Protein AF-A0AAQ2C3X9-F1 (afdb_monomer_lite)

Sequence (106 aa):
MFGSDGTFISDSGLPARLAELRERRMLLRALRDDVEIAARSLAPTDLTGSWRSAAQRGYAERRSELAGELHRAARHLEDALAAVAAEIEEVQVVLAAASTRTPGAP

Structure (mmCIF, N/CA/C/O backbone):
data_AF-A0AAQ2C3X9-F1
#
_entry.id   AF-A0AAQ2C3X9-F1
#
loop_
_atom_site.group_PDB
_atom_site.id
_atom_site.type_symbol
_atom_site.label_atom_id
_atom_site.label_alt_id
_atom_site.label_comp_id
_atom_site.label_asym_id
_atom_site.label_entity_id
_atom_site.label_seq_id
_atom_site.pdbx_PDB_ins_code
_atom_site.Cartn_x
_atom_site.Cartn_y
_atom_site.Cartn_z
_atom_site.occupancy
_atom_site.B_iso_or_equiv
_atom_site.auth_seq_id
_atom_site.auth_comp_id
_atom_site.auth_asym_id
_atom_site.auth_atom_id
_atom_site.pdbx_PDB_model_num
ATOM 1 N N . MET A 1 1 ? -11.977 8.229 -36.144 1.00 34.97 1 MET A N 1
ATOM 2 C CA . MET A 1 1 ? -11.428 9.030 -35.032 1.00 34.97 1 MET A CA 1
ATOM 3 C C . MET A 1 1 ? -10.572 8.072 -34.219 1.00 34.97 1 MET A C 1
ATOM 5 O O . MET A 1 1 ? -11.113 7.295 -33.448 1.00 34.97 1 MET A O 1
ATOM 9 N N . PHE A 1 2 ? -9.285 7.969 -34.551 1.00 40.06 2 PHE A N 1
ATOM 10 C CA . PHE A 1 2 ? -8.374 7.008 -33.925 1.00 40.06 2 PHE A CA 1
ATOM 11 C C . PHE A 1 2 ? -7.746 7.677 -32.702 1.00 40.06 2 PHE A C 1
ATOM 13 O O . PHE A 1 2 ? -7.100 8.711 -32.841 1.00 40.06 2 PHE A O 1
ATOM 20 N N . GLY A 1 3 ? -7.999 7.124 -31.515 1.00 34.94 3 GLY A N 1
ATOM 21 C CA . GLY A 1 3 ? -7.338 7.532 -30.279 1.00 34.94 3 GLY A CA 1
ATOM 22 C C . GLY A 1 3 ? -5.903 7.024 -30.286 1.00 34.94 3 GLY A C 1
ATOM 23 O O . GLY A 1 3 ? -5.648 5.871 -29.951 1.00 34.94 3 GLY A O 1
ATOM 24 N N . SER A 1 4 ? -4.982 7.872 -30.730 1.00 47.22 4 SER A N 1
ATOM 25 C CA . SER A 1 4 ? -3.542 7.651 -30.653 1.00 47.22 4 SER A CA 1
ATOM 26 C C . SER A 1 4 ? -3.005 8.153 -29.313 1.00 47.22 4 SER A C 1
ATOM 28 O O . SER A 1 4 ? -2.310 9.155 -29.291 1.00 47.22 4 SER A O 1
ATOM 30 N N . ASP A 1 5 ? -3.286 7.436 -28.224 1.00 45.34 5 ASP A N 1
ATOM 31 C CA . ASP A 1 5 ? -2.580 7.614 -26.939 1.00 45.34 5 ASP A CA 1
ATOM 32 C C . ASP A 1 5 ? -1.744 6.370 -26.598 1.00 45.34 5 ASP A C 1
ATOM 34 O O . ASP A 1 5 ? -1.534 5.992 -25.447 1.00 45.34 5 ASP A O 1
ATOM 38 N N . GLY A 1 6 ? -1.231 5.710 -27.637 1.00 44.62 6 GLY A N 1
ATOM 39 C CA . GLY A 1 6 ? -0.056 4.868 -27.499 1.00 44.62 6 GLY A CA 1
ATOM 40 C C . GLY A 1 6 ? 1.145 5.787 -27.351 1.00 44.62 6 GLY A C 1
ATOM 41 O O . GLY A 1 6 ? 1.755 6.152 -28.354 1.00 44.62 6 GLY A O 1
ATOM 42 N N . THR A 1 7 ? 1.458 6.196 -26.121 1.00 51.94 7 THR A N 1
ATOM 43 C CA . THR A 1 7 ? 2.741 6.820 -25.797 1.00 51.94 7 THR A CA 1
ATOM 44 C C . THR A 1 7 ? 3.828 5.849 -26.236 1.00 51.94 7 THR A C 1
ATOM 46 O O . THR A 1 7 ? 4.156 4.900 -25.528 1.00 51.94 7 THR A O 1
ATOM 49 N N . PHE A 1 8 ? 4.361 6.058 -27.439 1.00 49.97 8 PHE A N 1
ATOM 50 C CA . PHE A 1 8 ? 5.628 5.491 -27.858 1.00 49.97 8 PHE A CA 1
ATOM 51 C C . PHE A 1 8 ? 6.659 6.049 -26.883 1.00 49.97 8 PHE A C 1
ATOM 53 O O . PHE A 1 8 ? 7.176 7.150 -27.068 1.00 49.97 8 PHE A O 1
ATOM 60 N N . ILE A 1 9 ? 6.902 5.325 -25.791 1.00 57.44 9 ILE A N 1
ATOM 61 C CA . ILE A 1 9 ? 8.064 5.575 -24.957 1.00 57.44 9 ILE A CA 1
ATOM 62 C C . ILE A 1 9 ? 9.243 5.229 -25.858 1.00 57.44 9 ILE A C 1
ATOM 64 O O . ILE A 1 9 ? 9.590 4.063 -26.034 1.00 57.44 9 ILE A O 1
ATOM 68 N N . SER A 1 10 ? 9.795 6.249 -26.515 1.00 62.50 10 SER A N 1
ATOM 69 C CA . SER A 1 10 ? 11.068 6.142 -27.216 1.00 62.50 10 SER A CA 1
ATOM 70 C C . SER A 1 10 ? 12.090 5.525 -26.266 1.00 62.50 10 SER A C 1
ATOM 72 O O . SER A 1 10 ? 12.000 5.721 -25.056 1.00 62.50 10 SER A O 1
ATOM 74 N N . ASP A 1 11 ? 13.082 4.817 -26.796 1.00 63.41 11 ASP A N 1
ATOM 75 C CA . ASP A 1 11 ? 14.129 4.155 -26.001 1.00 63.41 11 ASP A CA 1
ATOM 76 C C . ASP A 1 11 ? 14.765 5.085 -24.943 1.00 63.41 11 ASP A C 1
ATOM 78 O O . ASP A 1 11 ? 15.084 4.691 -23.822 1.00 63.41 11 ASP A O 1
ATOM 82 N N . SER A 1 12 ? 14.843 6.379 -25.269 1.00 67.94 12 SER A N 1
ATOM 83 C CA . SER A 1 12 ? 15.303 7.463 -24.398 1.00 67.94 12 SER A CA 1
ATOM 84 C C . SER A 1 12 ? 14.414 7.755 -23.177 1.00 67.94 12 SER A C 1
ATOM 86 O O . SER A 1 12 ? 14.895 8.332 -22.204 1.00 67.94 12 SER A O 1
ATOM 88 N N . GLY A 1 13 ? 13.136 7.372 -23.193 1.00 84.62 13 GLY A N 1
ATOM 89 C CA . GLY A 1 13 ? 12.171 7.562 -22.104 1.00 84.62 13 GLY A CA 1
ATOM 90 C C . GLY A 1 13 ? 12.075 6.386 -21.126 1.00 84.62 13 GLY A C 1
ATOM 91 O O . GLY A 1 13 ? 11.582 6.563 -20.009 1.00 84.62 13 GLY A O 1
ATOM 92 N N . LEU A 1 14 ? 12.580 5.203 -21.493 1.00 87.94 14 LEU A N 1
ATOM 93 C CA . LEU A 1 14 ? 12.557 4.013 -20.631 1.00 87.94 14 LEU A CA 1
ATOM 94 C C . LEU A 1 14 ? 13.310 4.213 -19.301 1.00 87.94 14 LEU A C 1
ATOM 96 O O . LEU A 1 14 ? 12.778 3.806 -18.264 1.00 87.94 14 LEU A O 1
ATOM 100 N N . PRO A 1 15 ? 14.485 4.880 -19.255 1.00 90.75 15 PRO A N 1
ATOM 101 C CA . PRO A 1 15 ? 15.167 5.150 -17.988 1.00 90.75 15 PRO A CA 1
ATOM 102 C C . PRO A 1 15 ? 14.355 6.049 -17.047 1.00 90.75 15 PRO A C 1
ATOM 104 O O . PRO A 1 15 ? 14.309 5.793 -15.843 1.00 90.75 15 PRO A O 1
ATOM 107 N N . ALA A 1 16 ? 13.682 7.072 -17.587 1.00 91.44 16 ALA A N 1
ATOM 108 C CA . ALA A 1 16 ? 12.832 7.969 -16.806 1.00 91.44 16 ALA A CA 1
ATOM 109 C C . ALA A 1 16 ? 11.605 7.230 -16.254 1.00 91.44 16 ALA A C 1
ATOM 111 O O . ALA A 1 16 ? 11.297 7.347 -15.068 1.00 91.44 16 ALA A O 1
ATOM 112 N N . ARG A 1 17 ? 10.965 6.387 -17.078 1.00 92.50 17 ARG A N 1
ATOM 113 C CA . ARG A 1 17 ? 9.854 5.533 -16.636 1.00 92.50 17 ARG A CA 1
ATOM 114 C C . ARG A 1 17 ? 10.281 4.568 -15.530 1.00 92.50 17 ARG A C 1
ATOM 116 O O . ARG A 1 17 ? 9.574 4.412 -14.538 1.00 92.50 17 ARG A O 1
ATOM 123 N N . LEU A 1 18 ? 11.454 3.948 -15.657 1.00 94.38 18 LEU A N 1
ATOM 124 C CA . LEU A 1 18 ? 11.989 3.048 -14.636 1.00 94.38 18 LEU A CA 1
ATOM 125 C C . LEU A 1 18 ? 12.278 3.775 -13.313 1.00 94.38 18 LEU A C 1
ATOM 127 O O . LEU A 1 18 ? 12.036 3.215 -12.242 1.00 94.38 18 LEU A O 1
ATOM 131 N N . ALA A 1 19 ? 12.792 5.007 -13.369 1.00 94.75 19 ALA A N 1
ATOM 132 C CA . ALA A 1 19 ? 13.008 5.833 -12.183 1.00 94.75 19 ALA A CA 1
ATOM 133 C C . ALA A 1 19 ? 11.682 6.154 -11.475 1.00 94.75 19 ALA A C 1
ATOM 135 O O . ALA A 1 19 ? 11.561 5.920 -10.273 1.00 94.75 19 ALA A O 1
ATOM 136 N N . GLU A 1 20 ? 10.669 6.574 -12.234 1.00 95.56 20 GLU A N 1
ATOM 137 C CA . GLU A 1 20 ? 9.326 6.854 -11.722 1.00 95.56 20 GLU A CA 1
ATOM 138 C C . GLU A 1 20 ? 8.691 5.617 -11.064 1.00 95.56 20 GLU A C 1
ATOM 140 O O . GLU A 1 20 ? 8.155 5.692 -9.959 1.00 95.56 20 GLU A O 1
ATOM 145 N N . LEU A 1 21 ? 8.780 4.445 -11.698 1.00 96.56 21 LEU A N 1
ATOM 146 C CA . LEU A 1 21 ? 8.248 3.207 -11.124 1.00 96.56 21 LEU A CA 1
ATOM 147 C C . LEU A 1 21 ? 8.962 2.812 -9.825 1.00 96.56 21 LEU A C 1
ATOM 149 O O . LEU A 1 21 ? 8.326 2.340 -8.880 1.00 96.56 21 LEU A O 1
ATOM 153 N N . ARG A 1 22 ? 10.280 3.026 -9.740 1.00 97.25 22 ARG A N 1
ATOM 154 C CA . ARG A 1 22 ? 11.051 2.776 -8.512 1.00 97.25 22 ARG A CA 1
ATOM 155 C C . ARG A 1 22 ? 10.641 3.716 -7.384 1.00 97.25 22 ARG A C 1
ATOM 157 O O . ARG A 1 22 ? 10.525 3.253 -6.249 1.00 97.25 22 ARG A O 1
ATOM 164 N N . GLU A 1 23 ? 10.394 4.985 -7.694 1.00 97.62 23 GLU A N 1
ATOM 165 C CA . GLU A 1 23 ? 9.870 5.964 -6.741 1.00 97.62 23 GLU A CA 1
ATOM 166 C C . GLU A 1 23 ? 8.469 5.571 -6.260 1.00 97.62 23 GLU A C 1
ATOM 168 O O . GLU A 1 23 ? 8.246 5.444 -5.055 1.00 97.62 23 GLU A O 1
ATOM 173 N N . ARG A 1 24 ? 7.550 5.252 -7.180 1.00 97.25 24 ARG A N 1
ATOM 174 C CA . ARG A 1 24 ? 6.205 4.754 -6.843 1.00 97.25 24 ARG A CA 1
ATOM 175 C C . ARG A 1 24 ? 6.269 3.529 -5.931 1.00 97.25 24 ARG A C 1
ATOM 177 O O . ARG A 1 24 ? 5.571 3.476 -4.923 1.00 97.25 24 ARG A O 1
ATOM 184 N N . ARG A 1 25 ? 7.146 2.565 -6.233 1.00 97.62 25 ARG A N 1
ATOM 185 C CA . ARG A 1 25 ? 7.362 1.375 -5.394 1.00 97.62 25 ARG A CA 1
ATOM 186 C C . ARG A 1 25 ? 7.851 1.736 -3.991 1.00 97.62 25 ARG A C 1
ATOM 188 O O . ARG A 1 25 ? 7.411 1.122 -3.025 1.00 97.62 25 ARG A O 1
ATOM 195 N N . MET A 1 26 ? 8.773 2.690 -3.871 1.00 98.06 26 MET A N 1
ATOM 196 C CA . MET A 1 26 ? 9.269 3.160 -2.575 1.00 98.06 26 MET A CA 1
ATOM 197 C C . MET A 1 26 ? 8.140 3.791 -1.750 1.00 98.06 26 MET A C 1
ATOM 199 O O . MET A 1 26 ? 7.965 3.422 -0.591 1.00 98.06 26 MET A O 1
ATOM 203 N N . LEU A 1 27 ? 7.347 4.682 -2.352 1.00 98.12 27 LEU A N 1
ATOM 204 C CA . LEU A 1 27 ? 6.227 5.350 -1.684 1.00 98.12 27 LEU A CA 1
ATOM 205 C C . LEU A 1 27 ? 5.139 4.359 -1.249 1.00 98.12 27 LEU A C 1
ATOM 207 O O . LEU A 1 27 ? 4.657 4.430 -0.121 1.00 98.12 27 LEU A O 1
ATOM 211 N N . LEU A 1 28 ? 4.795 3.394 -2.107 1.00 97.62 28 LEU A N 1
ATOM 212 C CA . LEU A 1 28 ? 3.831 2.342 -1.776 1.00 97.62 28 LEU A CA 1
ATOM 213 C C . LEU A 1 28 ? 4.309 1.456 -0.619 1.00 97.62 28 LEU A C 1
ATOM 215 O O . LEU A 1 28 ? 3.501 1.087 0.228 1.00 97.62 28 LEU A O 1
ATOM 219 N N . ARG A 1 29 ? 5.611 1.136 -0.552 1.00 97.00 29 ARG A N 1
ATOM 220 C CA . ARG A 1 29 ? 6.183 0.384 0.579 1.00 97.00 29 ARG A CA 1
ATOM 221 C C . ARG A 1 29 ? 6.074 1.162 1.881 1.00 97.00 29 ARG A C 1
ATOM 223 O O . ARG A 1 29 ? 5.589 0.605 2.855 1.00 97.00 29 ARG A O 1
ATOM 230 N N . ALA A 1 30 ? 6.461 2.438 1.871 1.00 97.75 30 ALA A N 1
ATOM 231 C CA . ALA A 1 30 ? 6.356 3.292 3.050 1.00 97.75 30 ALA A CA 1
ATOM 232 C C . ALA A 1 30 ? 4.906 3.363 3.557 1.00 97.75 30 ALA A C 1
ATOM 234 O O . ALA A 1 30 ? 4.645 3.097 4.726 1.00 97.75 30 ALA A O 1
ATOM 235 N N . LEU A 1 31 ? 3.951 3.599 2.652 1.00 97.56 31 LEU A N 1
ATOM 236 C CA . LEU A 1 31 ? 2.532 3.638 3.001 1.00 97.56 31 LEU A CA 1
ATOM 237 C C . LEU A 1 31 ? 2.026 2.298 3.556 1.00 97.56 31 LEU A C 1
ATOM 239 O O . LEU A 1 31 ? 1.266 2.273 4.521 1.00 97.56 31 LEU A O 1
ATOM 243 N N . ARG A 1 32 ? 2.439 1.177 2.959 1.00 96.69 32 ARG A N 1
ATOM 244 C CA . ARG A 1 32 ? 2.070 -0.165 3.424 1.00 96.69 32 ARG A CA 1
ATOM 245 C C . ARG A 1 32 ? 2.596 -0.428 4.832 1.00 96.69 32 ARG A C 1
ATOM 247 O O . ARG A 1 32 ? 1.843 -0.920 5.669 1.00 96.69 32 ARG A O 1
ATOM 254 N N . ASP A 1 33 ? 3.843 -0.065 5.102 1.00 95.12 33 ASP A N 1
ATOM 255 C CA . ASP A 1 33 ? 4.452 -0.243 6.420 1.00 95.12 33 ASP A CA 1
ATOM 256 C C . ASP A 1 33 ? 3.762 0.630 7.483 1.00 95.12 33 ASP A C 1
ATOM 258 O O . ASP A 1 33 ? 3.459 0.137 8.573 1.00 95.12 33 ASP A O 1
ATOM 262 N N . ASP A 1 34 ? 3.412 1.876 7.151 1.00 96.94 34 ASP A N 1
ATOM 263 C CA . ASP A 1 34 ? 2.641 2.764 8.031 1.00 96.94 34 ASP A CA 1
ATOM 264 C C . ASP A 1 34 ? 1.253 2.185 8.358 1.00 96.94 34 ASP A C 1
ATOM 266 O O . ASP A 1 34 ? 0.833 2.161 9.521 1.00 96.94 34 ASP A O 1
ATOM 270 N N . VAL A 1 35 ? 0.549 1.651 7.352 1.00 95.50 35 VAL A N 1
ATOM 271 C CA . VAL A 1 35 ? -0.761 1.001 7.527 1.00 95.50 35 VAL A CA 1
ATOM 272 C C . VAL A 1 35 ? -0.649 -0.246 8.406 1.00 95.50 35 VAL A C 1
ATOM 274 O O . VAL A 1 35 ? -1.489 -0.458 9.282 1.00 95.50 35 VAL A O 1
ATOM 277 N N . GLU A 1 36 ? 0.393 -1.061 8.238 1.00 91.69 36 GLU A N 1
ATOM 278 C CA . GLU A 1 36 ? 0.621 -2.227 9.095 1.00 91.69 36 GLU A CA 1
ATOM 279 C C . GLU A 1 36 ? 0.959 -1.858 10.540 1.00 91.69 36 GLU A C 1
ATOM 281 O O . GLU A 1 36 ? 0.536 -2.543 11.477 1.00 91.69 36 GLU A O 1
ATOM 286 N N . ILE A 1 37 ? 1.738 -0.796 10.754 1.00 92.56 37 ILE A N 1
ATOM 287 C CA . ILE A 1 37 ? 2.008 -0.267 12.095 1.00 92.56 37 ILE A CA 1
ATOM 288 C C . ILE A 1 37 ? 0.696 0.189 12.741 1.00 92.56 37 ILE A C 1
ATOM 290 O O . ILE A 1 37 ? 0.405 -0.204 13.876 1.00 92.56 37 ILE A O 1
ATOM 294 N N . ALA A 1 38 ? -0.136 0.936 12.010 1.00 91.81 38 ALA A N 1
ATOM 295 C CA . ALA A 1 38 ? -1.441 1.377 12.491 1.00 91.81 38 ALA A CA 1
ATOM 296 C C . ALA A 1 38 ? -2.358 0.187 12.830 1.00 91.81 38 ALA A C 1
ATOM 298 O O . ALA A 1 38 ? -2.926 0.142 13.924 1.00 91.81 38 ALA A O 1
ATOM 299 N N . ALA A 1 39 ? -2.436 -0.824 11.960 1.00 89.31 39 ALA A N 1
ATOM 300 C CA . ALA A 1 39 ? -3.234 -2.028 12.194 1.00 89.31 39 ALA A CA 1
ATOM 301 C C . ALA A 1 39 ? -2.781 -2.785 13.454 1.00 89.31 39 ALA A C 1
ATOM 303 O O . ALA A 1 39 ? -3.606 -3.157 14.291 1.00 89.31 39 ALA A O 1
ATOM 304 N N . ARG A 1 40 ? -1.464 -2.958 13.640 1.00 86.94 40 ARG A N 1
ATOM 305 C CA . ARG A 1 40 ? -0.893 -3.611 14.832 1.00 86.94 40 ARG A CA 1
ATOM 306 C C . ARG A 1 40 ? -1.150 -2.826 16.112 1.00 86.94 40 ARG A C 1
ATOM 308 O O . ARG A 1 40 ? -1.401 -3.440 17.143 1.00 86.94 40 ARG A O 1
ATOM 315 N N . SER A 1 41 ? -1.140 -1.495 16.055 1.00 88.12 41 SER A N 1
ATOM 316 C CA . SER A 1 41 ? -1.463 -0.654 17.217 1.00 88.12 41 SER A CA 1
ATOM 317 C C . SER A 1 41 ? -2.917 -0.817 17.679 1.00 88.12 41 SER A C 1
ATOM 319 O O . SER A 1 41 ? -3.232 -0.656 18.860 1.00 88.12 41 SER A O 1
ATOM 321 N N . LEU A 1 42 ? -3.808 -1.180 16.751 1.00 85.69 42 LEU A N 1
ATOM 322 C CA . LEU A 1 42 ? -5.222 -1.399 17.021 1.00 85.69 42 LEU A CA 1
ATOM 323 C C . LEU A 1 42 ? -5.545 -2.831 17.437 1.00 85.69 42 LEU A C 1
ATOM 325 O O . LEU A 1 42 ? -6.595 -3.017 18.061 1.00 85.69 42 LEU A O 1
ATOM 329 N N . ALA A 1 43 ? -4.656 -3.794 17.173 1.00 73.19 43 ALA A N 1
ATOM 330 C CA . ALA A 1 43 ? -4.815 -5.179 17.599 1.00 73.19 43 ALA A CA 1
ATOM 331 C C . ALA A 1 43 ? -5.106 -5.255 19.113 1.00 73.19 43 ALA A C 1
ATOM 333 O O . ALA A 1 43 ? -4.573 -4.451 19.890 1.00 73.19 43 ALA A O 1
ATOM 334 N N . PRO A 1 44 ? -5.981 -6.175 19.552 1.00 65.50 44 PRO A N 1
ATOM 335 C CA . PRO A 1 44 ? -6.363 -6.246 20.949 1.00 65.50 44 PRO A CA 1
ATOM 336 C C . PRO A 1 44 ? -5.139 -6.578 21.805 1.00 65.50 44 PRO A C 1
ATOM 338 O O . PRO A 1 44 ? -4.619 -7.689 21.775 1.00 65.50 44 PRO A O 1
ATOM 341 N N . THR A 1 45 ? -4.691 -5.613 22.607 1.00 64.75 45 THR A N 1
ATOM 342 C CA . THR A 1 45 ? -3.977 -5.916 23.847 1.00 64.75 45 THR A CA 1
ATOM 343 C C . THR A 1 45 ? -4.981 -6.665 24.714 1.00 64.75 45 THR A C 1
ATOM 345 O O . THR A 1 45 ? -6.124 -6.219 24.801 1.00 64.75 45 THR A O 1
ATOM 348 N N . ASP A 1 46 ? -4.614 -7.816 25.270 1.00 59.50 46 ASP A N 1
ATOM 349 C CA . ASP A 1 46 ? -5.527 -8.710 25.986 1.00 59.50 46 ASP A CA 1
ATOM 350 C C . ASP A 1 46 ? -6.258 -7.988 27.138 1.00 59.50 46 ASP A C 1
ATOM 352 O O . ASP A 1 46 ? -5.761 -7.837 28.250 1.00 59.50 46 ASP A O 1
ATOM 356 N N . LEU A 1 47 ? -7.434 -7.446 26.826 1.00 59.84 47 LEU A N 1
ATOM 357 C CA . LEU A 1 47 ? -8.282 -6.657 27.721 1.00 59.84 47 LEU A CA 1
ATOM 358 C C . LEU A 1 47 ? -9.671 -7.287 27.854 1.00 59.84 47 LEU A C 1
ATOM 360 O O . LEU A 1 47 ? -10.541 -6.732 28.532 1.00 59.84 47 LEU A O 1
ATOM 364 N N . THR A 1 48 ? -9.872 -8.456 27.239 1.00 60.44 48 THR A N 1
ATOM 365 C CA . THR A 1 48 ? -11.156 -9.159 27.123 1.00 60.44 48 THR A CA 1
ATOM 366 C C . THR A 1 48 ? -11.787 -9.466 28.487 1.00 60.44 48 THR A C 1
ATOM 368 O O . THR A 1 48 ? -13.007 -9.417 28.620 1.00 60.44 48 THR A O 1
ATOM 371 N N . GLY A 1 49 ? -10.979 -9.650 29.538 1.00 59.69 49 GLY A N 1
ATOM 372 C CA . GLY A 1 49 ? -11.457 -9.838 30.915 1.00 59.69 49 GLY A CA 1
ATOM 373 C C . GLY A 1 49 ? -11.841 -8.558 31.679 1.00 59.69 49 GLY A C 1
ATOM 374 O O . GLY A 1 49 ? -12.468 -8.637 32.738 1.00 59.69 49 GLY A O 1
ATOM 375 N N . SER A 1 50 ? -11.480 -7.372 31.177 1.00 64.69 50 SER A N 1
ATOM 376 C CA . SER A 1 50 ? -11.604 -6.097 31.911 1.00 64.69 50 SER A CA 1
ATOM 377 C C . SER A 1 50 ? -12.773 -5.211 31.455 1.00 64.69 50 SER A C 1
ATOM 379 O O . SER A 1 50 ? -13.159 -4.279 32.163 1.00 64.69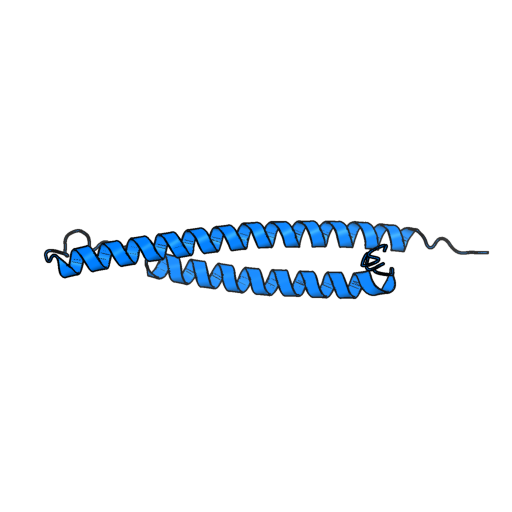 50 SER A O 1
ATOM 381 N N . TRP A 1 51 ? -13.366 -5.492 30.290 1.00 71.62 51 TRP A N 1
ATOM 382 C CA . TRP A 1 51 ? -14.367 -4.624 29.658 1.00 71.62 51 TRP A CA 1
ATOM 383 C C . TRP A 1 51 ? -15.785 -5.110 29.960 1.00 71.62 51 TRP A C 1
ATOM 385 O O . TRP A 1 51 ? -16.309 -6.031 29.338 1.00 71.62 51 TRP A O 1
ATOM 395 N N . ARG A 1 52 ? -16.415 -4.486 30.958 1.00 72.81 52 ARG A N 1
ATOM 396 C CA . ARG A 1 52 ? -17.707 -4.916 31.517 1.00 72.81 52 ARG A CA 1
ATOM 397 C C . ARG A 1 52 ? -18.891 -4.080 31.026 1.00 72.81 52 ARG A C 1
ATOM 399 O O . ARG A 1 52 ? -20.013 -4.586 30.982 1.00 72.81 52 ARG A O 1
ATOM 406 N N . SER A 1 53 ? -18.672 -2.827 30.620 1.00 84.88 53 SER A N 1
ATOM 407 C CA . SER A 1 53 ? -19.750 -1.932 30.178 1.00 84.88 53 SER A CA 1
ATOM 408 C C . SER A 1 53 ? -20.081 -2.085 28.687 1.00 84.88 53 SER A C 1
ATOM 410 O O . SER A 1 53 ? -19.248 -2.496 27.878 1.00 84.88 53 SER A O 1
ATOM 412 N N . ALA A 1 54 ? -21.314 -1.731 28.306 1.00 85.69 54 ALA A N 1
ATOM 413 C CA . ALA A 1 54 ? -21.743 -1.736 26.905 1.00 85.69 54 ALA A CA 1
ATOM 414 C C . ALA A 1 54 ? -20.916 -0.767 26.039 1.00 85.69 54 ALA A C 1
ATOM 416 O O . ALA A 1 54 ? -20.547 -1.109 24.920 1.00 85.69 54 ALA A O 1
ATOM 417 N N . ALA A 1 55 ? -20.558 0.402 26.582 1.00 87.12 55 ALA A N 1
ATOM 418 C CA . ALA A 1 55 ? -19.712 1.376 25.895 1.00 87.12 55 ALA A CA 1
ATOM 419 C C . ALA A 1 55 ? -18.300 0.832 25.623 1.00 87.12 55 ALA A C 1
ATOM 421 O O . ALA A 1 55 ? -17.758 1.040 24.540 1.00 87.12 55 ALA A O 1
ATOM 422 N N . GLN A 1 56 ? -17.724 0.090 26.576 1.00 86.25 56 GLN A N 1
ATOM 423 C CA . GLN A 1 56 ? -16.423 -0.558 26.394 1.00 86.25 56 GLN A CA 1
ATOM 424 C C . GLN A 1 56 ? -16.492 -1.626 25.299 1.00 86.25 56 GLN A C 1
ATOM 426 O O . GLN A 1 56 ? -15.667 -1.618 24.392 1.00 86.25 56 GLN A O 1
ATOM 431 N N . ARG A 1 57 ? -17.507 -2.501 25.320 1.00 84.62 57 ARG A N 1
ATOM 432 C CA . ARG A 1 57 ? -17.688 -3.515 24.265 1.00 84.62 57 ARG A CA 1
ATOM 433 C C . ARG A 1 57 ? -17.847 -2.896 22.874 1.00 84.62 57 ARG A C 1
ATOM 435 O O . ARG A 1 57 ? -17.154 -3.321 21.959 1.00 84.62 57 ARG A O 1
ATOM 442 N N . GLY A 1 58 ? -18.668 -1.852 22.737 1.00 88.69 58 GLY A N 1
ATOM 443 C CA . GLY A 1 58 ? -18.840 -1.155 21.456 1.00 88.69 58 GLY A CA 1
ATOM 444 C C . GLY A 1 58 ? -17.564 -0.461 20.966 1.00 88.69 58 GLY A C 1
ATOM 445 O O . GLY A 1 58 ? -17.307 -0.393 19.768 1.00 88.69 58 GLY A O 1
ATOM 446 N N . TYR A 1 59 ? -16.713 0.019 21.875 1.00 87.75 59 TYR A N 1
ATOM 447 C CA . TYR A 1 59 ? -15.389 0.516 21.502 1.00 87.75 59 TYR A CA 1
ATOM 448 C C . TYR A 1 59 ? -14.460 -0.609 21.007 1.00 87.75 59 TYR A C 1
ATOM 450 O O . TYR A 1 59 ? -13.673 -0.388 20.088 1.00 87.75 59 TYR A O 1
ATOM 458 N N . ALA A 1 60 ? -14.571 -1.819 21.566 1.00 85.19 60 ALA A N 1
ATOM 459 C CA . ALA A 1 60 ? -13.758 -2.978 21.170 1.00 85.19 60 ALA A CA 1
ATOM 460 C C . ALA A 1 60 ? -14.084 -3.406 19.747 1.00 85.19 60 ALA A C 1
ATOM 462 O O . ALA A 1 60 ? -13.188 -3.632 18.938 1.00 85.19 60 ALA A O 1
ATOM 463 N N . GLU A 1 61 ? -15.382 -3.472 19.467 1.00 86.56 61 GLU A N 1
ATOM 464 C CA . GLU A 1 61 ? -15.933 -3.806 18.164 1.00 86.56 61 GLU A CA 1
ATOM 465 C C . GLU A 1 61 ? -15.433 -2.826 17.101 1.00 86.56 61 GLU A C 1
ATOM 467 O O . GLU A 1 61 ? -14.762 -3.250 16.165 1.00 86.56 61 GLU A O 1
ATOM 472 N N . ARG A 1 62 ? -15.587 -1.512 17.323 1.00 90.56 62 ARG A N 1
ATOM 473 C CA . ARG A 1 62 ? -15.073 -0.484 16.396 1.00 90.56 62 ARG A CA 1
ATOM 474 C C . ARG A 1 62 ? -13.566 -0.576 16.170 1.00 90.56 62 ARG A C 1
ATOM 476 O O . ARG A 1 62 ? -13.093 -0.382 15.055 1.00 90.56 62 ARG A O 1
ATOM 483 N N . ARG A 1 63 ? -12.786 -0.862 17.220 1.00 89.25 63 ARG A N 1
ATOM 484 C CA . ARG A 1 63 ? -11.336 -1.076 17.077 1.00 89.25 63 ARG A CA 1
ATOM 485 C C . ARG A 1 63 ? -11.026 -2.291 16.205 1.00 89.25 63 ARG A C 1
ATOM 487 O O . ARG A 1 63 ? -10.115 -2.217 15.385 1.00 89.25 63 ARG A O 1
ATOM 494 N N . SER A 1 64 ? -11.767 -3.384 16.377 1.00 86.31 64 SER A N 1
ATOM 495 C CA . SER A 1 64 ? -11.616 -4.596 15.570 1.00 86.31 64 SER A CA 1
ATOM 496 C C . SER A 1 64 ? -12.016 -4.365 14.112 1.00 86.31 64 SER A C 1
ATOM 498 O O . SER A 1 64 ? -11.322 -4.832 13.212 1.00 86.31 64 SER A O 1
ATOM 500 N N . GLU A 1 65 ? -13.104 -3.633 13.869 1.00 91.19 65 GLU A N 1
ATOM 501 C CA . GLU A 1 65 ? -13.549 -3.247 12.525 1.00 91.19 65 GLU A CA 1
ATOM 502 C C . GLU A 1 65 ? -12.475 -2.422 11.812 1.00 91.19 65 GLU A C 1
ATOM 504 O O . GLU A 1 65 ? -12.050 -2.787 10.715 1.00 91.19 65 GLU A O 1
ATOM 509 N N . LEU A 1 66 ? -11.961 -1.381 12.476 1.00 93.81 66 LEU A N 1
ATOM 510 C CA . LEU A 1 66 ? -10.914 -0.519 11.932 1.00 93.81 66 LEU A CA 1
ATOM 511 C C . LEU A 1 66 ? -9.610 -1.287 11.669 1.00 93.81 66 LEU A C 1
ATOM 513 O O . LEU A 1 66 ? -8.986 -1.110 10.625 1.00 93.81 66 LEU A O 1
ATOM 517 N N . ALA A 1 67 ? -9.201 -2.181 12.575 1.00 90.62 67 ALA A N 1
ATOM 518 C CA . ALA A 1 67 ? -8.043 -3.046 12.345 1.00 90.62 67 ALA A CA 1
ATOM 519 C C . ALA A 1 67 ? -8.244 -3.946 11.110 1.00 90.62 67 ALA A C 1
ATOM 521 O O . ALA A 1 67 ? -7.322 -4.122 10.311 1.00 90.62 67 ALA A O 1
ATOM 522 N N . GLY A 1 68 ? -9.457 -4.475 10.920 1.00 90.88 68 GLY A N 1
ATOM 523 C CA . GLY A 1 68 ? -9.825 -5.251 9.737 1.00 90.88 68 GLY A CA 1
ATOM 524 C C . GLY A 1 68 ? -9.789 -4.433 8.442 1.00 90.88 68 GLY A C 1
ATOM 525 O O . GLY A 1 68 ? -9.311 -4.925 7.419 1.00 90.88 68 GLY A O 1
ATOM 526 N N . GLU A 1 69 ? -10.249 -3.182 8.470 1.00 95.44 69 GLU A N 1
ATOM 527 C CA . GLU A 1 69 ? -10.161 -2.255 7.335 1.00 95.44 69 GLU A CA 1
ATOM 528 C C . GLU A 1 69 ? -8.716 -1.942 6.952 1.00 95.44 69 GLU A C 1
ATOM 530 O O . GLU A 1 69 ? -8.363 -2.031 5.775 1.00 95.44 69 GLU A O 1
ATOM 535 N N . LEU A 1 70 ? -7.858 -1.663 7.934 1.00 95.12 70 LEU A N 1
ATOM 536 C CA . LEU A 1 70 ? -6.439 -1.413 7.690 1.00 95.12 70 LEU A CA 1
ATOM 537 C C . LEU A 1 70 ? -5.730 -2.647 7.131 1.00 95.12 70 LEU A C 1
ATOM 539 O O . LEU A 1 70 ? -4.910 -2.523 6.227 1.00 95.12 70 LEU A O 1
ATOM 543 N N . HIS A 1 71 ? -6.078 -3.848 7.596 1.00 92.00 71 HIS A N 1
ATOM 544 C CA . HIS A 1 71 ? -5.516 -5.073 7.034 1.00 92.00 71 HIS A CA 1
ATOM 545 C C . HIS A 1 71 ? -5.938 -5.284 5.569 1.00 92.00 71 HIS A C 1
ATOM 547 O O . HIS A 1 71 ? -5.125 -5.690 4.739 1.00 92.00 71 HIS A O 1
ATOM 553 N N . ARG A 1 72 ? -7.188 -4.952 5.210 1.00 95.06 72 ARG A N 1
ATOM 554 C CA . ARG A 1 72 ? -7.628 -4.947 3.803 1.00 95.06 72 ARG A CA 1
ATOM 555 C C . ARG A 1 72 ? -6.865 -3.914 2.973 1.00 95.06 72 ARG A C 1
ATOM 557 O O . ARG A 1 72 ? -6.427 -4.240 1.873 1.00 95.06 72 ARG A O 1
ATOM 564 N N . ALA A 1 73 ? -6.669 -2.707 3.501 1.00 96.62 73 ALA A N 1
ATOM 565 C CA . ALA A 1 73 ? -5.884 -1.671 2.836 1.00 96.62 73 ALA A CA 1
ATOM 566 C C . ALA A 1 73 ? -4.428 -2.113 2.607 1.00 96.62 73 ALA A C 1
ATOM 568 O O . ALA A 1 73 ? -3.913 -1.944 1.504 1.00 96.62 73 ALA A O 1
ATOM 569 N N . ALA A 1 74 ? -3.795 -2.752 3.597 1.00 94.50 74 ALA A N 1
ATOM 570 C CA . ALA A 1 74 ? -2.452 -3.314 3.459 1.00 94.50 74 ALA A CA 1
ATOM 571 C C . ALA A 1 74 ? -2.375 -4.339 2.315 1.00 94.50 74 ALA A C 1
ATOM 573 O O . ALA A 1 74 ? -1.472 -4.250 1.488 1.00 94.50 74 ALA A O 1
ATOM 574 N N . ARG A 1 75 ? -3.363 -5.240 2.195 1.00 94.94 75 ARG A N 1
ATOM 575 C CA . ARG A 1 75 ? -3.416 -6.194 1.072 1.00 94.94 75 ARG A CA 1
ATOM 576 C C . ARG A 1 75 ? -3.561 -5.507 -0.286 1.00 94.94 75 ARG A C 1
ATOM 578 O O . ARG A 1 75 ? -2.866 -5.876 -1.222 1.00 94.94 75 ARG A O 1
ATOM 585 N N . HIS A 1 76 ? -4.393 -4.470 -0.396 1.00 97.81 76 HIS A N 1
ATOM 586 C CA . HIS A 1 76 ? -4.493 -3.698 -1.641 1.00 97.81 76 HIS A CA 1
ATOM 587 C C . HIS A 1 76 ? -3.178 -2.998 -2.016 1.00 97.81 76 HIS A C 1
ATOM 589 O O . HIS A 1 76 ? -2.849 -2.888 -3.197 1.00 97.81 76 HIS A O 1
ATOM 595 N N . LEU A 1 77 ? -2.407 -2.543 -1.026 1.00 97.00 77 LEU A N 1
ATOM 596 C CA . LEU A 1 77 ? -1.078 -1.977 -1.260 1.00 97.00 77 LEU A CA 1
ATOM 597 C C . LEU A 1 77 ? -0.068 -3.046 -1.692 1.00 97.00 77 LEU A C 1
ATOM 599 O O . LEU A 1 77 ? 0.774 -2.768 -2.542 1.00 97.00 77 LEU A O 1
ATOM 603 N N . GLU A 1 78 ? -0.160 -4.265 -1.160 1.00 96.94 78 GLU A N 1
ATOM 604 C CA . GLU A 1 78 ? 0.650 -5.407 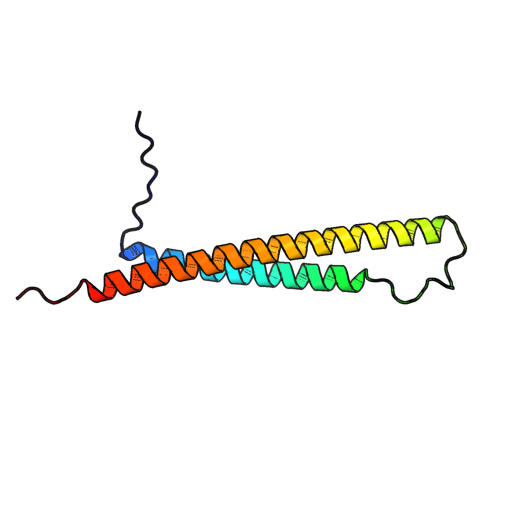-1.603 1.00 96.94 78 GLU A CA 1
ATOM 605 C C . GLU A 1 78 ? 0.347 -5.793 -3.057 1.00 96.94 78 GLU A C 1
ATOM 607 O O . GLU A 1 78 ? 1.279 -5.960 -3.845 1.00 96.94 78 GLU A O 1
ATOM 612 N N . ASP A 1 79 ? -0.931 -5.825 -3.446 1.00 97.75 79 ASP A N 1
ATOM 613 C CA . ASP A 1 79 ? -1.345 -6.057 -4.835 1.00 97.75 79 ASP A CA 1
ATOM 614 C C . ASP A 1 79 ? -0.781 -4.970 -5.773 1.00 97.75 79 ASP A C 1
ATOM 616 O O . ASP A 1 79 ? -0.221 -5.266 -6.832 1.00 97.75 79 ASP A O 1
ATOM 620 N N . ALA A 1 80 ? -0.856 -3.697 -5.365 1.00 97.50 80 ALA A N 1
ATOM 621 C CA . ALA A 1 80 ? -0.290 -2.582 -6.125 1.00 97.50 80 ALA A CA 1
ATOM 622 C C . ALA A 1 80 ? 1.245 -2.662 -6.228 1.00 97.50 80 ALA A C 1
ATOM 624 O O . ALA A 1 80 ? 1.817 -2.382 -7.283 1.00 97.50 80 ALA A O 1
ATOM 625 N N . LEU A 1 81 ? 1.927 -3.073 -5.154 1.00 97.88 81 LEU A N 1
ATOM 626 C CA . LEU A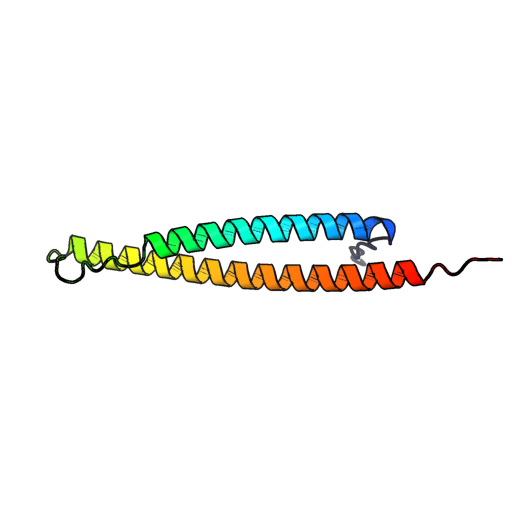 1 81 ? 3.373 -3.296 -5.154 1.00 97.88 81 LEU A CA 1
ATOM 627 C C . LEU A 1 81 ? 3.780 -4.419 -6.108 1.00 97.88 81 LEU A C 1
ATOM 629 O O . LEU A 1 81 ? 4.795 -4.277 -6.795 1.00 97.88 81 LEU A O 1
ATOM 633 N N . ALA A 1 82 ? 3.004 -5.502 -6.166 1.00 97.62 82 ALA A N 1
ATOM 634 C CA . ALA A 1 82 ? 3.227 -6.597 -7.103 1.00 97.62 82 ALA A CA 1
ATOM 635 C C . ALA A 1 82 ? 3.056 -6.130 -8.557 1.00 97.62 82 ALA A C 1
ATOM 637 O O . ALA A 1 82 ? 3.920 -6.405 -9.389 1.00 97.62 82 ALA A O 1
ATOM 638 N N . ALA A 1 83 ? 2.012 -5.348 -8.845 1.00 97.81 83 ALA A N 1
ATOM 639 C CA . ALA A 1 83 ? 1.790 -4.777 -10.173 1.00 97.81 83 ALA A CA 1
ATOM 640 C C . ALA A 1 83 ? 2.943 -3.855 -10.613 1.00 97.81 83 ALA A C 1
ATOM 6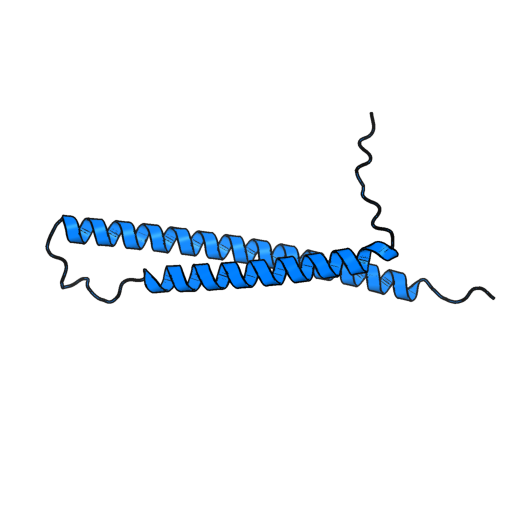42 O O . ALA A 1 83 ? 3.467 -3.998 -11.716 1.00 97.81 83 ALA A O 1
ATOM 643 N N . VAL A 1 84 ? 3.408 -2.959 -9.733 1.00 97.56 84 VAL A N 1
ATOM 644 C CA . VAL A 1 84 ? 4.560 -2.087 -10.030 1.00 97.56 84 VAL A CA 1
ATOM 645 C C . VAL A 1 84 ? 5.848 -2.896 -10.202 1.00 97.56 84 VAL A C 1
ATOM 647 O O . VAL A 1 84 ? 6.688 -2.546 -11.028 1.00 97.56 84 VAL A O 1
ATOM 650 N N . ALA A 1 85 ? 6.039 -3.973 -9.434 1.00 97.75 85 ALA A N 1
ATOM 651 C CA . ALA A 1 85 ? 7.203 -4.842 -9.587 1.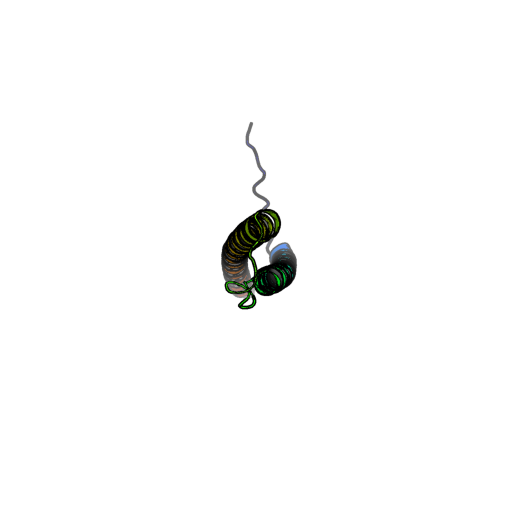00 97.75 85 ALA A CA 1
ATOM 652 C C . ALA A 1 85 ? 7.223 -5.542 -10.955 1.00 97.75 85 ALA A C 1
ATOM 654 O O . ALA A 1 85 ? 8.278 -5.559 -11.587 1.00 97.75 85 ALA A O 1
ATOM 655 N N . ALA A 1 86 ? 6.073 -6.039 -11.417 1.00 97.62 86 ALA A N 1
ATOM 656 C CA . ALA A 1 86 ? 5.929 -6.625 -12.748 1.00 97.62 86 ALA A CA 1
ATOM 657 C C . ALA A 1 86 ? 6.218 -5.594 -13.852 1.00 97.62 86 ALA A C 1
ATOM 659 O O . ALA A 1 86 ? 7.016 -5.855 -14.746 1.00 97.62 86 ALA A O 1
ATOM 660 N N . GLU A 1 87 ? 5.679 -4.376 -13.740 1.00 96.94 87 GLU A N 1
ATOM 661 C CA . GLU A 1 87 ? 5.939 -3.319 -14.729 1.00 96.94 87 GLU A CA 1
ATOM 662 C C . GLU A 1 87 ? 7.429 -2.921 -14.777 1.00 96.94 87 GLU A C 1
ATOM 664 O O . GLU A 1 87 ? 8.003 -2.689 -15.841 1.00 96.94 87 GLU A O 1
ATOM 669 N N . ILE A 1 88 ? 8.100 -2.881 -13.621 1.00 95.81 88 ILE A N 1
ATOM 670 C CA . ILE A 1 88 ? 9.549 -2.646 -13.541 1.00 95.81 88 ILE A CA 1
ATOM 671 C C . ILE A 1 88 ? 10.337 -3.743 -14.269 1.00 95.81 88 ILE A C 1
ATOM 673 O O . ILE A 1 88 ? 11.359 -3.437 -14.889 1.00 95.81 88 ILE A O 1
ATOM 677 N N . GLU A 1 89 ? 9.919 -5.002 -14.144 1.00 96.44 89 GLU A N 1
ATOM 678 C CA . GLU A 1 89 ? 10.547 -6.135 -14.824 1.00 96.44 89 GLU A CA 1
ATOM 679 C C . GLU A 1 89 ? 10.378 -6.019 -16.341 1.00 96.44 89 GLU A C 1
ATOM 681 O O . GLU A 1 89 ? 11.368 -6.077 -17.072 1.00 96.44 89 GLU A O 1
ATOM 686 N N . GLU A 1 90 ? 9.164 -5.734 -16.811 1.00 94.31 90 GLU A N 1
ATOM 687 C CA . GLU A 1 90 ? 8.872 -5.521 -18.232 1.00 94.31 90 GLU A CA 1
ATOM 688 C C . GLU A 1 90 ? 9.726 -4.394 -18.830 1.00 94.31 90 GLU A C 1
ATOM 690 O O . GLU A 1 90 ? 10.393 -4.585 -19.850 1.00 94.31 90 GLU A O 1
ATOM 695 N N . VAL A 1 91 ? 9.792 -3.233 -18.166 1.00 93.25 91 VAL A N 1
ATOM 696 C CA . VAL A 1 91 ? 10.607 -2.096 -18.628 1.00 93.25 91 VAL A CA 1
ATOM 697 C C . VAL A 1 91 ? 12.096 -2.455 -18.676 1.00 93.25 91 VAL A C 1
ATOM 699 O O . VAL A 1 91 ? 12.797 -2.047 -19.605 1.00 93.25 91 VAL A O 1
ATOM 702 N N . GLN A 1 92 ? 12.598 -3.235 -17.714 1.00 93.56 92 GLN A N 1
ATOM 703 C CA . GLN A 1 92 ? 13.990 -3.695 -17.727 1.00 93.56 92 GLN A CA 1
ATOM 704 C C . GLN A 1 92 ? 14.278 -4.649 -18.887 1.00 93.56 92 GLN A C 1
ATOM 706 O O . GLN A 1 92 ? 15.325 -4.518 -19.523 1.00 93.56 92 GLN A O 1
ATOM 711 N N . VAL A 1 93 ? 13.359 -5.568 -19.195 1.00 93.94 93 VAL A N 1
ATOM 712 C CA . VAL A 1 93 ? 13.478 -6.470 -20.350 1.00 93.94 93 VAL A CA 1
ATOM 713 C C . VAL A 1 93 ? 13.543 -5.669 -21.652 1.00 93.94 93 VAL A C 1
ATOM 715 O O . VAL A 1 93 ? 14.421 -5.915 -22.483 1.00 93.94 93 VAL A O 1
ATOM 718 N N . VAL A 1 94 ? 12.674 -4.667 -21.813 1.00 90.94 94 VAL A N 1
ATOM 719 C CA . VAL A 1 94 ? 12.665 -3.802 -23.004 1.00 90.94 94 VAL A CA 1
ATOM 720 C C . VAL A 1 94 ? 13.972 -3.008 -23.121 1.00 90.94 94 VAL A C 1
ATOM 722 O O . VAL A 1 94 ? 14.584 -3.002 -24.190 1.00 90.94 94 VAL A O 1
ATOM 725 N N . LEU A 1 95 ? 14.446 -2.405 -22.026 1.00 88.81 95 LEU A N 1
ATOM 726 C CA . LEU A 1 95 ? 15.698 -1.639 -21.992 1.00 88.81 95 LEU A CA 1
ATOM 727 C C . LEU A 1 95 ? 16.932 -2.510 -22.302 1.00 88.81 95 LEU A C 1
ATOM 729 O O . LEU A 1 95 ? 17.856 -2.077 -22.998 1.00 88.81 95 LEU A O 1
ATOM 733 N N . ALA A 1 96 ? 16.952 -3.756 -21.823 1.00 88.88 96 ALA A N 1
ATOM 734 C CA . ALA A 1 96 ? 18.008 -4.712 -22.145 1.00 88.88 96 ALA A CA 1
ATOM 735 C C . ALA A 1 96 ? 17.992 -5.087 -23.639 1.00 88.88 96 ALA A C 1
ATOM 737 O O . ALA A 1 96 ? 19.037 -5.079 -24.288 1.00 88.88 96 ALA A O 1
ATOM 738 N N . ALA A 1 97 ? 16.810 -5.346 -24.209 1.00 87.38 97 ALA A N 1
ATOM 739 C CA . ALA A 1 97 ? 16.637 -5.676 -25.628 1.00 87.38 97 ALA A CA 1
ATOM 740 C C . ALA A 1 97 ? 16.930 -4.503 -26.583 1.00 87.38 97 ALA A C 1
ATOM 742 O O . ALA A 1 97 ? 17.193 -4.701 -27.771 1.00 87.38 97 ALA A O 1
ATOM 743 N N . ALA A 1 98 ? 16.827 -3.270 -26.100 1.00 81.56 98 ALA A N 1
ATOM 744 C CA . ALA A 1 98 ? 17.270 -2.071 -26.799 1.00 81.56 98 ALA A CA 1
ATOM 745 C C . ALA A 1 98 ? 18.796 -1.928 -26.798 1.00 81.56 98 ALA A C 1
ATOM 747 O O . ALA A 1 98 ? 19.411 -1.694 -27.839 1.00 81.56 98 ALA A O 1
ATOM 748 N N . SER A 1 99 ? 19.420 -2.169 -25.643 1.00 78.56 99 SER A N 1
ATOM 749 C CA . SER A 1 99 ? 20.874 -2.076 -25.476 1.00 78.56 99 SER A CA 1
ATOM 750 C C . SER A 1 99 ? 21.634 -3.087 -26.349 1.00 78.56 99 SER A C 1
ATOM 752 O O . SER A 1 99 ? 22.729 -2.796 -26.822 1.00 78.56 99 SER A O 1
ATOM 754 N N . THR A 1 100 ? 21.046 -4.257 -26.628 1.00 80.75 100 THR A N 1
ATOM 755 C CA . THR A 1 100 ? 21.621 -5.285 -27.517 1.00 80.75 100 THR A CA 1
ATOM 756 C C . THR A 1 100 ? 21.376 -5.030 -29.008 1.00 80.75 100 THR A C 1
ATOM 758 O O . THR A 1 100 ? 22.059 -5.618 -29.845 1.00 80.75 100 THR A O 1
ATOM 761 N N . ARG A 1 101 ? 20.440 -4.137 -29.362 1.00 66.88 101 ARG A N 1
ATOM 762 C CA . ARG A 1 101 ? 20.094 -3.777 -30.750 1.00 66.88 101 ARG A CA 1
ATOM 763 C C . ARG A 1 101 ? 21.011 -2.728 -31.381 1.00 66.88 101 ARG A C 1
ATOM 765 O O . ARG A 1 101 ? 20.788 -2.370 -32.534 1.00 66.88 101 ARG A O 1
ATOM 772 N N . THR A 1 102 ? 22.068 -2.311 -30.684 1.00 58.00 102 THR A N 1
ATOM 773 C CA . THR A 1 102 ? 23.149 -1.487 -31.250 1.00 58.00 102 THR A CA 1
ATOM 774 C C . THR A 1 102 ? 24.402 -2.332 -31.562 1.00 58.00 102 THR A C 1
ATOM 776 O O . THR A 1 102 ? 25.410 -2.195 -30.870 1.00 58.00 102 THR A O 1
ATOM 779 N N . PRO A 1 103 ? 24.407 -3.229 -32.569 1.00 49.94 103 PRO A N 1
ATOM 780 C CA . PRO A 1 103 ? 25.644 -3.660 -33.206 1.00 49.94 103 PRO A CA 1
ATOM 781 C C . PRO A 1 103 ? 26.043 -2.608 -34.253 1.00 49.94 103 PRO A C 1
ATOM 783 O O . PRO A 1 103 ? 25.209 -2.151 -35.033 1.00 49.94 103 PRO A O 1
ATOM 786 N N . GLY A 1 104 ? 27.308 -2.185 -34.222 1.00 62.53 104 GLY A N 1
ATOM 787 C CA . GLY A 1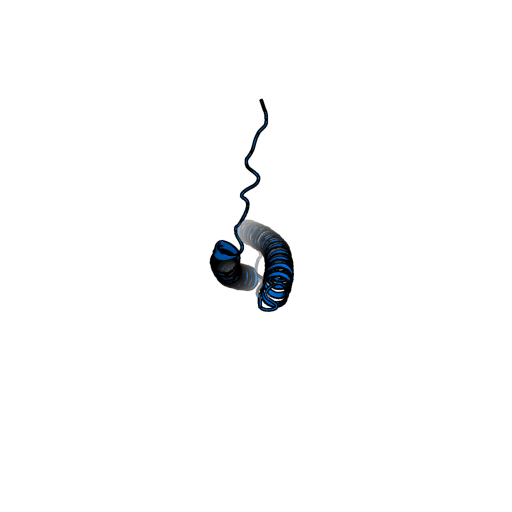 104 ? 27.841 -1.094 -35.039 1.00 62.53 104 GLY A CA 1
ATOM 788 C C . GLY A 1 104 ? 27.484 -1.183 -36.525 1.00 62.53 104 GLY A C 1
ATOM 789 O O . GLY A 1 104 ? 27.547 -2.250 -37.134 1.00 62.53 104 GLY A O 1
ATOM 790 N N . ALA A 1 105 ? 27.136 -0.034 -37.102 1.00 43.22 105 ALA A N 1
ATOM 791 C CA . ALA A 1 105 ? 27.184 0.148 -38.545 1.00 43.22 105 ALA A CA 1
ATOM 792 C C . ALA A 1 105 ? 28.659 0.333 -38.974 1.00 43.22 105 ALA A C 1
ATOM 794 O O . ALA A 1 105 ? 29.384 1.034 -38.261 1.00 43.22 105 ALA A O 1
ATOM 795 N N . PRO A 1 106 ? 29.102 -0.319 -40.069 1.00 55.31 106 PRO A N 1
ATOM 796 C CA . PRO A 1 106 ? 30.454 -0.192 -40.619 1.00 55.31 106 PRO A CA 1
ATOM 797 C C . PRO A 1 106 ? 30.744 1.196 -41.203 1.00 55.31 106 PRO A C 1
ATOM 799 O O . PRO A 1 106 ? 29.788 1.859 -41.669 1.00 55.31 106 PRO A O 1
#

pLDDT: mean 83.12, std 17.26, range [34.94, 98.12]

Organism: NCBI:txid1259235

Radius of gyration: 23.46 Å; chains: 1; bounding box: 52×19×72 Å

Foldseek 3Di:
DDPPPPPPCDLVNLVVVLVVLVVVLVVLVVVLVVLVVVLVVLPDPPCVVPQDDPVSVVVNVVSVVSSVVSVVVSVVSVVVSVVSVVVSVVSVVVNVVVVVPDDDDD

Secondary structure (DSSP, 8-state):
----------GGGHHHHHHHHHHHHHHHHHHHHHHHHHHHHHS--S-TTT--SHHHHHHHHHHHHHHHHHHHHHHHHHHHHHHHHHHHHHHHHHHHHHHTT-PPP-